Protein AF-A0A087D261-F1 (afdb_monomer_lite)

Organism: Bifidobacterium ruminantium (NCBI:txid78346)

Secondary structure (DSSP, 8-state):
---------SS----TT-------SSS-HHHHHHHTTSHHHHHHHHHH-B-SSS-B--HHHHHT-------HHHHHHHHHHHHHHHHHHHHHHHHHHHHHHHHHHHHHHHHHHHTTTTHHHHHHHHHHS-----

Sequence (134 aa):
MSSIWLGNIRNVYLNSFCFGYRQDGSFDPLYLAYVLRSQPVRKQIELLAQGISRFNISKNKVMDVEVPEPSLTEQRRIGAFFDRLDSLITLHQRKYCGVASWMLGVALVRLGSESDGAFGEAERVLQHGIGFRG

pLDDT: mean 84.35, std 16.68, range [36.47, 98.25]

Structure (mmCIF, N/CA/C/O backbone):
data_AF-A0A087D261-F1
#
_entry.id   AF-A0A087D261-F1
#
loop_
_atom_site.group_PDB
_atom_site.id
_atom_site.type_symbol
_atom_site.label_atom_id
_atom_site.label_alt_id
_atom_site.label_comp_id
_atom_site.label_asym_id
_atom_site.label_entity_id
_atom_site.label_seq_id
_atom_site.pdbx_PDB_ins_code
_atom_site.Cartn_x
_atom_site.Cartn_y
_atom_site.Cartn_z
_atom_site.occupancy
_atom_site.B_iso_or_equiv
_atom_site.auth_seq_id
_atom_site.auth_comp_id
_atom_site.auth_asym_id
_atom_site.auth_atom_id
_atom_site.pdbx_PDB_model_num
ATOM 1 N N . MET A 1 1 ? 6.920 -3.199 4.099 1.00 68.50 1 MET A N 1
ATOM 2 C CA . MET A 1 1 ? 6.038 -3.476 2.939 1.00 68.50 1 MET A CA 1
ATOM 3 C C . MET A 1 1 ? 4.791 -4.207 3.420 1.00 68.50 1 MET A C 1
ATOM 5 O O . MET A 1 1 ? 4.917 -5.000 4.338 1.00 68.50 1 MET A O 1
ATOM 9 N N . SER A 1 2 ? 3.611 -3.922 2.860 1.00 84.62 2 SER A N 1
ATOM 10 C CA . SER A 1 2 ? 2.398 -4.739 3.052 1.00 84.62 2 SER A CA 1
ATOM 11 C C . SER A 1 2 ? 2.247 -5.693 1.867 1.00 84.62 2 SER A C 1
ATOM 13 O O . SER A 1 2 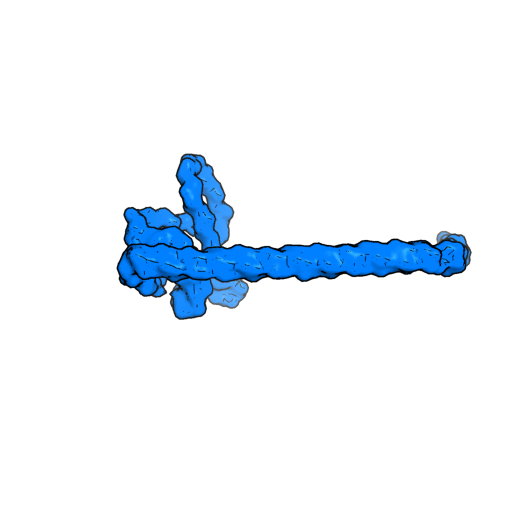? 2.782 -5.420 0.787 1.00 84.62 2 SER A O 1
ATOM 15 N N . SER A 1 3 ? 1.538 -6.800 2.051 1.00 89.06 3 SER A N 1
ATOM 16 C CA . SER A 1 3 ? 1.163 -7.743 0.996 1.00 89.06 3 SER A CA 1
ATOM 17 C C . SER A 1 3 ? -0.287 -8.167 1.188 1.00 89.06 3 SER A C 1
ATOM 19 O O . SER A 1 3 ? -0.836 -8.069 2.285 1.00 89.06 3 SER A O 1
ATOM 21 N N . ILE A 1 4 ? -0.909 -8.593 0.095 1.00 91.75 4 ILE A N 1
ATOM 22 C CA . ILE A 1 4 ? -2.286 -9.066 0.077 1.00 91.75 4 ILE A CA 1
ATOM 23 C C . ILE A 1 4 ? -2.300 -10.557 -0.235 1.00 91.75 4 ILE A C 1
ATOM 25 O O . ILE A 1 4 ? -1.588 -11.024 -1.121 1.00 91.75 4 ILE A O 1
ATOM 29 N N . TRP A 1 5 ? -3.125 -11.294 0.498 1.00 90.31 5 TRP A N 1
ATOM 30 C CA . TRP A 1 5 ? -3.370 -12.706 0.268 1.00 90.31 5 TRP A CA 1
ATOM 31 C C . TRP A 1 5 ? -4.877 -12.937 0.176 1.00 90.31 5 TRP A C 1
ATOM 33 O O . TRP A 1 5 ? -5.591 -12.779 1.163 1.00 90.31 5 TRP A O 1
ATOM 43 N N . LEU A 1 6 ? -5.356 -13.289 -1.019 1.00 89.06 6 LEU A N 1
ATOM 44 C CA . LEU A 1 6 ? -6.782 -13.511 -1.295 1.00 89.06 6 LEU A CA 1
ATOM 45 C C . LEU A 1 6 ? -7.231 -14.962 -1.047 1.00 89.06 6 LEU A C 1
ATOM 47 O O . LEU A 1 6 ? -8.423 -15.255 -1.072 1.00 89.06 6 LEU A O 1
ATOM 51 N N . GLY A 1 7 ? -6.292 -15.885 -0.825 1.00 86.81 7 GLY A N 1
ATOM 52 C CA . GLY A 1 7 ? -6.603 -17.296 -0.609 1.00 86.81 7 GLY A CA 1
ATOM 53 C C . GLY A 1 7 ? -7.146 -17.580 0.794 1.00 86.81 7 GLY A C 1
ATOM 54 O O . GLY A 1 7 ? -6.751 -16.948 1.773 1.00 86.81 7 GLY A O 1
ATOM 55 N N . ASN A 1 8 ? -7.991 -18.604 0.921 1.00 84.88 8 ASN A N 1
ATOM 56 C CA . ASN A 1 8 ? -8.470 -19.090 2.215 1.00 84.88 8 ASN A CA 1
ATOM 57 C C . ASN A 1 8 ? -7.870 -20.469 2.513 1.00 84.88 8 ASN A C 1
ATOM 59 O O . ASN A 1 8 ? -8.413 -21.492 2.107 1.00 84.88 8 ASN A O 1
ATOM 63 N N . ILE A 1 9 ? -6.728 -20.490 3.203 1.00 86.88 9 ILE A N 1
ATOM 64 C CA . ILE A 1 9 ? -6.055 -21.723 3.627 1.00 86.88 9 ILE A CA 1
ATOM 65 C C . ILE A 1 9 ? -6.099 -21.794 5.155 1.00 86.88 9 ILE A C 1
ATOM 67 O O . ILE A 1 9 ? -5.951 -20.782 5.843 1.00 86.88 9 ILE A O 1
ATOM 71 N N . ARG A 1 10 ? -6.327 -22.993 5.696 1.00 82.12 10 ARG A N 1
ATOM 72 C CA . ARG A 1 10 ? -6.234 -23.252 7.140 1.00 82.12 10 ARG A CA 1
ATOM 73 C C . ARG A 1 10 ? -4.758 -23.355 7.543 1.00 82.12 10 ARG A C 1
ATOM 75 O O . ARG A 1 10 ? -3.963 -23.891 6.784 1.00 82.12 10 ARG A O 1
ATOM 82 N N . ASN A 1 11 ? -4.399 -22.882 8.737 1.00 84.69 11 ASN A N 1
ATOM 83 C CA . ASN A 1 11 ? -3.029 -22.931 9.276 1.00 84.69 11 ASN A CA 1
ATOM 84 C C . ASN A 1 11 ? -1.971 -22.197 8.424 1.00 84.69 11 ASN A C 1
ATOM 86 O O . ASN A 1 11 ? -0.913 -22.743 8.122 1.00 84.69 11 ASN A O 1
ATOM 90 N N . VAL A 1 12 ? -2.237 -20.939 8.052 1.00 87.88 12 VAL A N 1
ATOM 91 C CA . VAL A 1 12 ? -1.231 -20.085 7.394 1.00 87.88 12 VAL A CA 1
ATOM 92 C C . VAL A 1 12 ? -0.089 -19.786 8.366 1.00 87.88 12 VAL A C 1
ATOM 94 O O . VAL A 1 12 ? -0.303 -19.187 9.420 1.00 87.88 12 VAL A O 1
ATOM 97 N N . TYR A 1 13 ? 1.127 -20.173 7.986 1.00 89.62 13 TYR A N 1
ATOM 98 C CA . TYR A 1 13 ? 2.344 -19.804 8.699 1.00 89.62 13 TYR A CA 1
ATOM 99 C C . TYR A 1 13 ? 2.825 -18.421 8.250 1.00 89.62 13 TYR A C 1
ATOM 101 O O . TYR A 1 13 ? 2.974 -18.158 7.056 1.00 89.62 13 TYR A O 1
ATOM 109 N N . LEU A 1 14 ? 3.105 -17.550 9.217 1.00 89.00 14 LEU A N 1
ATOM 110 C CA . LEU A 1 14 ? 3.798 -16.283 9.013 1.00 89.00 14 LEU A CA 1
ATOM 111 C C . LEU A 1 14 ? 5.067 -16.300 9.862 1.00 89.00 14 LEU A C 1
ATOM 113 O O . LEU A 1 14 ? 5.056 -16.796 10.989 1.00 89.00 14 LEU A O 1
ATOM 117 N N . ASN A 1 15 ? 6.161 -15.766 9.318 1.00 90.38 15 ASN A N 1
ATOM 118 C CA . ASN A 1 15 ? 7.397 -15.630 10.083 1.00 90.38 15 ASN A CA 1
ATOM 119 C C . ASN A 1 15 ? 7.216 -14.657 11.267 1.00 90.38 15 ASN A C 1
ATOM 121 O O . ASN A 1 15 ? 6.256 -13.889 11.320 1.00 90.38 15 ASN A O 1
ATOM 125 N N . SER A 1 16 ? 8.171 -14.652 12.198 1.00 85.44 16 SER A N 1
ATOM 126 C CA . SER A 1 16 ? 8.124 -13.828 13.416 1.00 85.44 16 SER A CA 1
ATOM 127 C C . SER A 1 16 ? 8.115 -12.312 13.176 1.00 85.44 16 SER A C 1
ATOM 129 O O . SER A 1 16 ? 7.773 -11.559 14.085 1.00 85.44 16 SER A O 1
ATOM 131 N N . PHE A 1 17 ? 8.467 -11.855 11.972 1.00 86.75 17 PHE A N 1
ATOM 132 C CA . PHE A 1 17 ? 8.481 -10.441 11.584 1.00 86.75 17 PHE A CA 1
ATOM 133 C C . PHE A 1 17 ? 7.196 -10.004 10.871 1.00 86.75 17 PHE A C 1
ATOM 135 O O . PHE A 1 17 ? 7.064 -8.840 10.498 1.00 86.75 17 PHE A O 1
ATOM 142 N N . CYS A 1 18 ? 6.257 -10.926 10.662 1.00 89.38 18 CYS A N 1
ATOM 143 C CA . CYS A 1 18 ? 5.008 -10.682 9.963 1.00 89.38 18 CYS A CA 1
ATOM 144 C C . CYS A 1 18 ? 3.825 -11.010 10.869 1.00 89.38 18 CYS A C 1
ATOM 146 O O . CYS A 1 18 ? 3.819 -11.984 11.619 1.00 89.38 18 CYS A O 1
ATOM 148 N N . PHE A 1 19 ? 2.765 -10.228 10.739 1.00 89.31 19 PHE A N 1
ATOM 149 C CA . PHE A 1 19 ? 1.459 -10.584 11.268 1.00 89.31 19 PHE A CA 1
ATOM 150 C C . PHE A 1 19 ? 0.411 -10.372 10.181 1.00 89.31 19 PHE A C 1
ATOM 152 O O . PHE A 1 19 ? 0.557 -9.518 9.308 1.00 89.31 19 PHE A O 1
ATOM 159 N N . GLY A 1 20 ? -0.628 -11.199 10.221 1.00 90.56 20 GLY A N 1
ATOM 160 C CA . GLY A 1 20 ? -1.764 -11.096 9.320 1.00 90.56 20 GLY A CA 1
ATOM 161 C C . GLY A 1 20 ? -2.856 -10.246 9.948 1.00 90.56 20 GLY A C 1
ATOM 162 O O . GLY A 1 20 ? -3.144 -10.389 11.136 1.00 90.56 20 GLY A O 1
ATOM 163 N N . TYR A 1 21 ? -3.478 -9.404 9.132 1.00 89.62 21 TYR A N 1
ATOM 164 C CA . TYR A 1 21 ? -4.729 -8.734 9.453 1.00 89.62 21 TYR A CA 1
ATOM 165 C C . TYR A 1 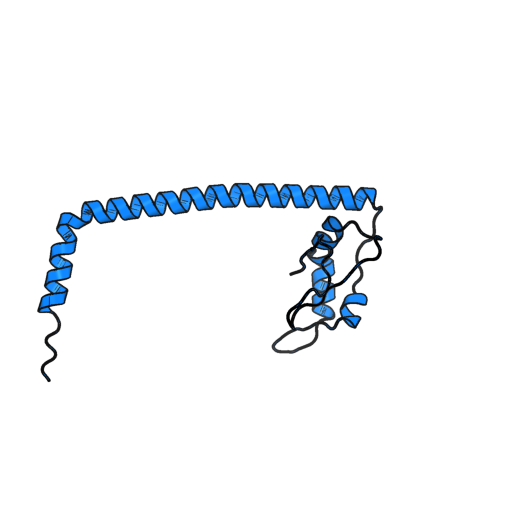21 ? -5.807 -9.266 8.510 1.00 89.62 21 TYR A C 1
ATOM 167 O O . TYR A 1 21 ? -5.616 -9.293 7.293 1.00 89.62 21 TYR A O 1
ATOM 175 N N . ARG A 1 22 ? -6.917 -9.741 9.077 1.00 89.88 22 ARG A N 1
ATOM 176 C CA . ARG A 1 22 ? -8.089 -10.180 8.320 1.00 89.88 22 ARG A CA 1
ATOM 177 C C . ARG A 1 22 ? -9.179 -9.142 8.539 1.00 89.88 22 ARG A C 1
ATOM 179 O O . ARG A 1 22 ? -9.688 -9.032 9.647 1.00 89.88 22 ARG A O 1
ATOM 186 N N . GLN A 1 23 ? -9.487 -8.393 7.489 1.00 88.94 23 GLN A N 1
ATOM 187 C CA . GLN A 1 23 ? -10.558 -7.406 7.520 1.00 88.94 23 GLN A CA 1
ATOM 188 C C . GLN A 1 23 ? -11.947 -8.064 7.511 1.00 88.94 23 GLN A C 1
ATOM 190 O O . GLN A 1 23 ? -12.101 -9.214 7.091 1.00 88.94 23 GLN A O 1
ATOM 195 N N . ASP A 1 24 ? -12.946 -7.308 7.946 1.00 90.75 24 ASP A N 1
ATOM 196 C CA . ASP A 1 24 ? -14.365 -7.678 8.001 1.00 90.75 24 ASP A CA 1
ATOM 197 C C . ASP A 1 24 ? -15.128 -7.424 6.686 1.00 90.75 24 ASP A C 1
ATOM 199 O O . ASP A 1 24 ? -16.283 -7.823 6.561 1.00 90.75 24 ASP A O 1
ATOM 203 N N . GLY A 1 25 ? -14.475 -6.815 5.692 1.00 90.75 25 GLY A N 1
ATOM 204 C CA . GLY A 1 25 ? -15.064 -6.474 4.394 1.00 90.75 25 GLY A CA 1
ATOM 205 C C . GLY A 1 25 ? -15.417 -4.994 4.231 1.00 90.75 25 GLY A C 1
ATOM 206 O O . GLY A 1 25 ? -15.935 -4.624 3.177 1.00 90.75 25 GLY A O 1
ATOM 207 N N . SER A 1 26 ? -15.107 -4.156 5.226 1.00 92.94 26 SER A N 1
ATOM 208 C CA . SER A 1 26 ? -15.177 -2.686 5.142 1.00 92.94 26 SER A CA 1
ATOM 209 C C . SER A 1 26 ? -14.327 -2.097 4.011 1.00 92.94 26 SER A C 1
ATOM 211 O O . SER A 1 26 ? -14.695 -1.077 3.426 1.00 92.94 26 SER A O 1
ATOM 213 N N . PHE A 1 27 ? -13.231 -2.766 3.636 1.00 95.62 27 PHE A N 1
ATOM 214 C CA . PHE A 1 27 ? -12.338 -2.307 2.583 1.00 95.62 27 PHE A CA 1
ATOM 215 C C . PHE A 1 27 ? -12.307 -3.223 1.356 1.00 95.62 27 PHE A C 1
ATOM 217 O O . PHE A 1 27 ? -12.336 -4.454 1.434 1.00 95.62 27 PHE A O 1
ATOM 224 N N . ASP A 1 28 ? -12.140 -2.623 0.179 1.00 96.06 28 ASP A N 1
ATOM 225 C CA . ASP A 1 28 ? -11.658 -3.365 -0.977 1.00 96.06 28 ASP A CA 1
ATOM 226 C C . ASP A 1 28 ? -10.207 -3.834 -0.715 1.00 96.06 28 ASP A C 1
ATOM 228 O O . ASP A 1 28 ? -9.356 -3.029 -0.317 1.00 96.06 28 ASP A O 1
ATOM 232 N N . PRO A 1 29 ? -9.882 -5.124 -0.926 1.00 94.81 29 PRO A N 1
ATOM 233 C CA . PRO A 1 29 ? -8.558 -5.647 -0.611 1.00 94.81 29 PRO A CA 1
ATOM 234 C C . PRO A 1 29 ? -7.410 -4.954 -1.369 1.00 94.81 29 PRO A C 1
ATOM 236 O O . PRO A 1 29 ? -6.355 -4.696 -0.781 1.00 94.81 29 PRO A O 1
ATOM 239 N N . LEU A 1 30 ? -7.592 -4.642 -2.660 1.00 95.12 30 LEU A N 1
ATOM 240 C CA . LEU A 1 30 ? -6.556 -3.981 -3.461 1.00 95.12 30 LEU A CA 1
ATOM 241 C C . LEU A 1 30 ? -6.358 -2.546 -2.984 1.00 95.12 30 LEU A C 1
ATOM 243 O O . LEU A 1 30 ? -5.221 -2.125 -2.763 1.00 95.12 30 LEU A O 1
ATOM 247 N N . TYR A 1 31 ? -7.455 -1.826 -2.751 1.00 96.62 31 TYR A N 1
ATOM 248 C CA . TYR A 1 31 ? -7.410 -0.487 -2.172 1.00 96.62 31 TYR A CA 1
ATOM 249 C C . TYR A 1 31 ? -6.634 -0.459 -0.852 1.00 96.62 31 TYR A C 1
ATOM 251 O O . TYR A 1 31 ? -5.669 0.298 -0.729 1.00 96.62 31 TYR A O 1
ATOM 259 N N . LEU A 1 32 ? -6.985 -1.329 0.100 1.00 95.38 32 LEU A N 1
ATOM 260 C CA . LEU A 1 32 ? -6.315 -1.394 1.399 1.00 95.38 32 LEU A CA 1
ATOM 261 C C . LEU A 1 32 ? -4.817 -1.686 1.242 1.00 95.38 32 LEU A C 1
ATOM 263 O O . LEU A 1 32 ? -3.981 -1.062 1.900 1.00 95.38 32 LEU A O 1
ATOM 267 N N . ALA A 1 33 ? -4.453 -2.588 0.326 1.00 94.69 33 ALA A N 1
ATOM 268 C CA . ALA A 1 33 ? -3.057 -2.887 0.039 1.00 94.69 33 ALA A CA 1
ATOM 269 C C . ALA A 1 33 ? -2.290 -1.640 -0.438 1.00 94.69 33 ALA A C 1
ATOM 271 O O . ALA A 1 33 ? -1.159 -1.423 0.005 1.00 94.69 33 ALA A O 1
ATOM 272 N N . TYR A 1 34 ? -2.881 -0.814 -1.305 1.00 95.94 34 TYR A N 1
ATOM 273 C CA . TYR A 1 34 ? -2.276 0.436 -1.776 1.00 95.94 34 TYR A CA 1
ATOM 274 C C . TYR A 1 34 ? -2.232 1.520 -0.698 1.00 95.94 34 TYR A C 1
ATOM 276 O O . TYR A 1 34 ? -1.180 2.127 -0.489 1.00 95.94 34 TYR A O 1
ATOM 284 N N . VAL A 1 35 ? -3.317 1.714 0.051 1.00 95.81 35 VAL A N 1
ATOM 285 C CA . VAL A 1 35 ? -3.390 2.704 1.135 1.00 95.81 35 VAL A CA 1
ATOM 286 C C . VAL A 1 35 ? -2.352 2.434 2.218 1.00 95.81 35 VAL A C 1
ATOM 288 O O . VAL A 1 35 ? -1.636 3.353 2.609 1.00 95.81 35 VAL A O 1
ATOM 291 N N . LEU A 1 36 ? -2.158 1.176 2.623 1.00 94.56 36 LEU A N 1
ATOM 292 C CA . LEU A 1 36 ? -1.122 0.786 3.592 1.00 94.56 36 LEU A CA 1
ATOM 293 C C . LEU A 1 36 ? 0.317 1.026 3.093 1.00 94.56 36 LEU A C 1
ATOM 295 O O . LEU A 1 36 ? 1.277 0.947 3.867 1.00 94.56 36 LEU A O 1
ATOM 299 N N . ARG A 1 37 ? 0.503 1.274 1.791 1.00 94.06 37 ARG A N 1
ATOM 300 C CA . ARG A 1 37 ? 1.795 1.660 1.200 1.00 94.06 37 ARG A CA 1
ATOM 301 C C . ARG A 1 37 ? 1.912 3.161 0.956 1.00 94.06 37 ARG A C 1
ATOM 303 O O . ARG A 1 37 ? 3.025 3.607 0.694 1.00 94.06 37 ARG A O 1
ATOM 310 N N . SER A 1 38 ? 0.819 3.912 1.061 1.00 95.12 38 SER A N 1
ATOM 311 C CA . SER A 1 38 ? 0.818 5.360 0.873 1.00 95.12 38 SER A CA 1
ATOM 312 C C . SER A 1 38 ? 1.687 6.060 1.919 1.00 95.12 38 SER A C 1
ATOM 314 O O . SER A 1 38 ? 1.819 5.600 3.055 1.00 95.12 38 SER A O 1
ATOM 316 N N . GLN A 1 39 ? 2.286 7.185 1.529 1.00 95.62 39 GLN A N 1
ATOM 317 C CA . GLN A 1 39 ? 3.195 7.936 2.394 1.00 95.62 39 GLN A CA 1
ATOM 318 C C . GLN A 1 39 ? 2.549 8.379 3.721 1.00 95.62 39 GLN A C 1
ATOM 320 O O . GLN A 1 39 ? 3.194 8.182 4.752 1.00 95.62 39 GLN A O 1
ATOM 325 N N . PRO A 1 40 ? 1.300 8.891 3.758 1.00 95.19 40 PRO A N 1
ATOM 326 C CA . PRO A 1 40 ? 0.701 9.341 5.014 1.00 95.19 40 PRO A CA 1
ATOM 327 C C . PRO A 1 40 ? 0.546 8.202 6.023 1.00 95.19 40 PRO A C 1
ATOM 329 O O . PRO A 1 40 ? 0.914 8.342 7.187 1.00 95.19 40 PRO A O 1
ATOM 332 N N . VAL A 1 41 ? 0.075 7.042 5.559 1.00 95.44 41 VAL A N 1
ATOM 333 C CA . VAL A 1 41 ? -0.116 5.854 6.401 1.00 95.44 41 VAL A CA 1
ATOM 334 C C . VAL A 1 41 ? 1.228 5.259 6.819 1.00 95.44 41 VAL A C 1
ATOM 336 O O . VAL A 1 41 ? 1.417 4.890 7.976 1.00 95.44 41 VAL A O 1
ATOM 339 N N . ARG A 1 42 ? 2.210 5.219 5.909 1.00 93.69 42 ARG A N 1
ATOM 340 C CA . ARG A 1 42 ? 3.586 4.802 6.226 1.00 93.69 42 ARG A CA 1
ATOM 341 C C . ARG A 1 42 ? 4.203 5.660 7.320 1.00 93.69 42 ARG A C 1
ATOM 343 O O . ARG A 1 42 ? 4.777 5.108 8.251 1.00 93.69 42 ARG A O 1
ATOM 350 N N . LYS A 1 43 ? 4.015 6.976 7.246 1.00 94.56 43 LYS A N 1
ATOM 351 C CA . LYS A 1 43 ? 4.509 7.914 8.251 1.00 94.56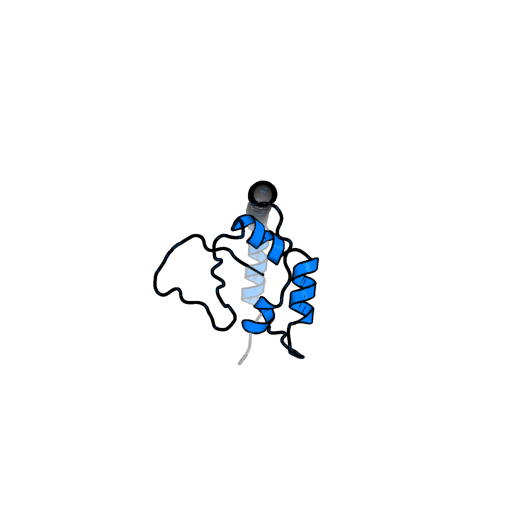 43 LYS A CA 1
ATOM 352 C C . LYS A 1 43 ? 3.870 7.672 9.620 1.00 94.56 43 LYS A C 1
ATOM 354 O O . LYS A 1 43 ? 4.573 7.705 10.622 1.00 94.56 43 LYS A O 1
ATOM 359 N N . GLN A 1 44 ? 2.568 7.379 9.678 1.00 95.00 44 GLN A N 1
ATOM 360 C CA . GLN A 1 44 ? 1.918 6.987 10.936 1.00 95.00 44 GLN A CA 1
ATOM 361 C C . GLN A 1 44 ? 2.528 5.701 11.511 1.00 95.00 44 GLN A C 1
ATOM 363 O O . GLN A 1 44 ? 2.877 5.655 12.688 1.00 95.00 44 GLN A O 1
ATOM 368 N N . ILE A 1 45 ? 2.719 4.674 10.675 1.00 93.06 45 ILE A N 1
ATOM 369 C CA . ILE A 1 45 ? 3.339 3.406 11.089 1.00 93.06 45 ILE A CA 1
ATOM 370 C C . ILE A 1 45 ? 4.762 3.637 11.613 1.00 93.06 45 ILE A C 1
ATOM 372 O O . ILE A 1 45 ? 5.138 3.050 12.623 1.00 93.06 45 ILE A O 1
ATOM 376 N N . GLU A 1 46 ? 5.546 4.488 10.952 1.00 92.19 46 GLU A N 1
ATOM 377 C CA . GLU A 1 46 ? 6.903 4.848 11.378 1.00 92.19 46 GLU A CA 1
ATOM 378 C C . GLU A 1 46 ? 6.913 5.551 12.741 1.00 92.19 46 GLU A C 1
ATOM 380 O O . GLU A 1 46 ? 7.755 5.229 13.575 1.00 92.19 46 GLU A O 1
ATOM 385 N N . LEU A 1 47 ? 5.958 6.451 12.999 1.00 92.00 47 LEU A N 1
ATOM 386 C CA . LEU A 1 47 ? 5.820 7.138 14.290 1.00 92.00 47 LEU A CA 1
ATOM 387 C C . LEU A 1 47 ? 5.389 6.200 15.425 1.00 92.00 47 LEU A C 1
ATOM 389 O O . LEU A 1 47 ? 5.770 6.404 16.576 1.00 92.00 47 LEU A O 1
ATOM 393 N N . LEU A 1 48 ? 4.584 5.184 15.111 1.00 91.81 48 LEU A N 1
ATOM 394 C CA . LEU A 1 48 ? 4.108 4.189 16.075 1.00 91.81 48 LEU A CA 1
ATOM 395 C C . LEU A 1 48 ? 5.113 3.051 16.302 1.00 91.81 48 LEU A C 1
ATOM 397 O O . LEU A 1 48 ? 4.996 2.311 17.285 1.00 91.81 48 LEU A O 1
ATOM 401 N N . ALA A 1 49 ? 6.083 2.887 15.402 1.00 91.56 49 ALA A N 1
ATOM 402 C CA . ALA A 1 49 ? 7.131 1.893 15.533 1.00 91.56 49 ALA A CA 1
ATOM 403 C C . ALA A 1 49 ? 8.116 2.271 16.651 1.00 91.56 49 ALA A C 1
ATOM 405 O O . ALA A 1 49 ? 8.470 3.428 16.856 1.00 91.56 49 ALA A O 1
ATOM 406 N N . GLN A 1 50 ? 8.582 1.263 17.379 1.00 86.69 50 GLN A N 1
ATOM 407 C CA . GLN A 1 50 ? 9.470 1.402 18.528 1.00 86.69 50 GLN A CA 1
ATOM 408 C C . GLN A 1 50 ? 10.818 0.733 18.248 1.00 86.69 50 GLN A C 1
ATOM 410 O O . GLN A 1 50 ? 10.880 -0.289 17.564 1.00 86.69 50 GLN A O 1
ATOM 415 N N . GLY A 1 51 ? 11.892 1.278 18.820 1.00 83.38 51 GLY A N 1
ATOM 416 C CA . GLY A 1 51 ? 13.246 0.723 18.738 1.00 83.38 51 GLY A CA 1
ATOM 417 C C . GLY A 1 51 ? 14.286 1.755 18.302 1.00 83.38 51 GLY A C 1
ATOM 418 O O . GLY A 1 51 ? 13.942 2.793 17.756 1.00 83.38 51 GLY A O 1
ATOM 419 N N . ILE A 1 52 ? 15.564 1.475 18.579 1.00 73.56 52 ILE A N 1
ATOM 420 C CA . ILE A 1 52 ? 16.684 2.391 18.279 1.00 73.56 52 ILE A CA 1
ATOM 421 C C . ILE A 1 52 ? 17.432 1.933 17.021 1.00 73.56 52 ILE A C 1
ATOM 423 O O . ILE A 1 52 ? 17.572 2.683 16.065 1.00 73.56 52 ILE A O 1
ATOM 427 N N . SER A 1 53 ? 17.894 0.677 17.003 1.00 82.38 53 SER A N 1
ATOM 428 C CA . SER A 1 53 ? 18.597 0.093 15.847 1.00 82.38 53 SER A CA 1
ATOM 429 C C . SER A 1 53 ? 17.658 -0.654 14.891 1.00 82.38 53 SER A C 1
ATOM 431 O O . SER A 1 53 ? 17.921 -0.730 13.693 1.00 82.38 53 SER A O 1
ATOM 433 N N . ARG A 1 54 ? 16.553 -1.208 15.408 1.00 78.31 54 ARG A N 1
ATOM 434 C CA . ARG A 1 54 ? 15.530 -1.911 14.627 1.00 78.31 54 ARG A CA 1
ATOM 435 C C . ARG A 1 54 ? 14.156 -1.436 15.063 1.00 78.31 54 ARG A C 1
ATOM 437 O O . ARG A 1 54 ? 13.759 -1.699 16.194 1.00 78.31 54 ARG A O 1
ATOM 444 N N . PHE A 1 55 ? 13.452 -0.764 14.164 1.00 84.44 55 PHE A N 1
ATOM 445 C CA . PHE A 1 55 ? 12.076 -0.348 14.390 1.00 84.44 55 PHE A CA 1
ATOM 446 C C . PHE A 1 55 ? 11.138 -1.545 14.224 1.00 84.44 55 PHE A C 1
ATOM 448 O O . PHE A 1 55 ? 11.199 -2.252 13.216 1.00 84.44 55 PHE A O 1
ATOM 455 N N . ASN A 1 56 ? 10.278 -1.778 15.210 1.00 87.94 56 ASN A N 1
ATOM 456 C CA . ASN A 1 56 ? 9.226 -2.784 15.158 1.00 87.94 56 ASN A CA 1
ATOM 457 C C . ASN A 1 56 ? 7.906 -2.186 15.653 1.00 87.94 56 ASN A C 1
ATOM 459 O O . ASN A 1 56 ? 7.900 -1.322 16.525 1.00 87.94 56 ASN A O 1
ATOM 463 N N . ILE A 1 57 ? 6.785 -2.652 15.114 1.00 90.50 57 ILE A N 1
ATOM 464 C CA . ILE A 1 57 ? 5.451 -2.199 15.510 1.00 90.50 57 ILE A CA 1
ATOM 465 C C . ILE A 1 57 ? 4.643 -3.393 16.019 1.00 90.50 57 ILE A C 1
ATOM 467 O O . ILE A 1 57 ? 4.640 -4.468 15.417 1.00 90.50 57 ILE A O 1
ATOM 471 N N . SER A 1 58 ? 3.982 -3.229 17.166 1.00 90.50 58 SER A N 1
ATOM 472 C CA . SER A 1 58 ? 3.146 -4.286 17.739 1.00 90.50 58 SER A CA 1
ATOM 473 C C . SER A 1 58 ? 1.794 -4.365 17.028 1.00 90.50 58 SER A C 1
ATOM 475 O O . SER A 1 58 ? 1.316 -3.381 16.466 1.00 90.50 58 SER A O 1
ATOM 477 N N . LYS A 1 59 ? 1.135 -5.529 17.102 1.00 89.44 59 LYS A N 1
ATOM 478 C CA . LYS A 1 59 ? -0.200 -5.732 16.510 1.00 89.44 59 LYS A CA 1
ATOM 479 C C . LYS A 1 59 ? -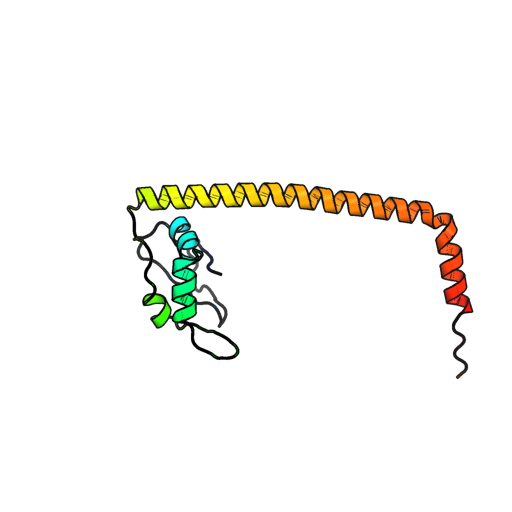1.208 -4.691 16.999 1.00 89.44 59 LYS A C 1
ATOM 481 O O . LYS A 1 59 ? -1.927 -4.126 16.191 1.00 89.44 59 LYS A O 1
ATOM 486 N N . ASN A 1 60 ? -1.210 -4.407 18.302 1.00 91.38 60 ASN A N 1
ATOM 487 C CA . ASN A 1 60 ? -2.129 -3.436 18.894 1.00 91.38 60 ASN A CA 1
ATOM 488 C C . ASN A 1 60 ? -1.868 -2.027 18.353 1.00 91.38 60 ASN A C 1
ATOM 490 O O . ASN A 1 60 ? -2.809 -1.338 17.997 1.00 91.38 60 ASN A O 1
ATOM 494 N N . LYS A 1 61 ? -0.596 -1.632 18.205 1.00 92.38 61 LYS A N 1
ATOM 495 C CA . LYS A 1 61 ? -0.241 -0.323 17.643 1.00 92.38 61 LYS A CA 1
ATOM 496 C C . LYS A 1 61 ? -0.579 -0.175 16.169 1.00 92.38 61 LYS A C 1
ATOM 498 O O . LYS A 1 61 ? -0.856 0.927 15.727 1.00 92.38 61 LYS A O 1
ATOM 503 N N . VAL A 1 62 ? -0.609 -1.265 15.413 1.00 91.69 62 VAL A N 1
ATOM 504 C CA . VAL A 1 62 ? -1.055 -1.224 14.013 1.00 91.69 62 VAL A CA 1
ATOM 505 C C . VAL A 1 62 ? -2.553 -0.943 13.916 1.00 91.69 62 VAL A C 1
ATOM 507 O O . VAL A 1 62 ? -2.975 -0.301 12.963 1.00 91.69 62 VAL A O 1
ATOM 510 N N . MET A 1 63 ? -3.343 -1.378 14.901 1.00 91.50 63 MET A N 1
ATOM 511 C CA . MET A 1 63 ? -4.778 -1.080 14.950 1.00 91.50 63 MET A CA 1
ATOM 512 C C . MET A 1 63 ? -5.073 0.394 15.270 1.00 91.50 63 MET A C 1
ATOM 514 O O . MET A 1 63 ? -6.178 0.845 14.997 1.00 91.50 63 MET A O 1
ATOM 518 N N . ASP A 1 64 ? -4.090 1.138 15.793 1.00 93.56 64 ASP A N 1
ATOM 519 C CA . ASP A 1 64 ? -4.187 2.585 16.040 1.00 93.56 64 ASP A CA 1
ATOM 520 C C . ASP A 1 64 ? -3.942 3.414 14.753 1.00 93.56 64 ASP A C 1
ATOM 522 O O . ASP A 1 64 ? -4.010 4.640 14.788 1.00 93.56 64 ASP A O 1
ATOM 526 N N . VAL A 1 65 ? -3.601 2.777 13.622 1.00 93.69 65 VAL A N 1
ATOM 527 C CA . VAL A 1 65 ? -3.317 3.466 12.351 1.00 93.69 65 VAL A CA 1
ATOM 528 C C . VAL A 1 65 ? -4.619 3.879 11.672 1.00 93.69 65 VAL A C 1
ATOM 530 O O . VAL A 1 65 ? -5.450 3.037 11.334 1.00 93.69 65 VAL A O 1
ATOM 533 N N . GLU A 1 66 ? -4.753 5.169 11.379 1.00 94.81 66 GLU A N 1
ATOM 534 C CA . GLU A 1 66 ? -5.913 5.711 10.681 1.00 94.81 66 GLU A CA 1
ATOM 535 C C . GLU A 1 66 ? -5.731 5.617 9.164 1.00 94.81 66 GLU A C 1
ATOM 537 O O . GLU A 1 66 ? -4.729 6.074 8.595 1.00 94.81 66 GLU A O 1
ATOM 542 N N . VAL A 1 67 ? -6.731 5.046 8.491 1.00 94.31 67 VAL A N 1
ATOM 543 C CA . VAL A 1 67 ? -6.768 4.893 7.034 1.00 94.31 67 VAL A CA 1
ATOM 544 C C . VAL A 1 67 ? -8.013 5.570 6.453 1.00 94.31 67 VAL A C 1
ATOM 546 O O . VAL A 1 67 ? -9.085 5.474 7.045 1.00 94.31 67 VAL A O 1
ATOM 549 N N . PRO A 1 68 ? -7.919 6.243 5.290 1.00 94.62 68 PRO A N 1
ATOM 550 C CA . PRO A 1 68 ? -9.094 6.815 4.643 1.00 94.62 68 PRO A CA 1
ATOM 551 C C . PRO A 1 68 ? -10.073 5.726 4.198 1.00 94.62 68 PRO A C 1
ATOM 553 O O . PRO A 1 68 ? -9.686 4.802 3.475 1.00 94.62 68 PRO A O 1
ATOM 556 N N . GLU A 1 69 ? -11.344 5.887 4.555 1.00 95.50 69 GLU A N 1
ATOM 557 C CA . GLU A 1 69 ? -12.434 4.962 4.230 1.00 95.50 69 GLU A CA 1
ATOM 558 C C . GLU A 1 69 ? -13.485 5.638 3.326 1.00 95.50 69 GLU A C 1
ATOM 560 O O . GLU A 1 69 ? -14.551 6.049 3.786 1.00 95.50 69 GLU A O 1
ATOM 565 N N . PRO A 1 70 ? -13.197 5.822 2.022 1.00 96.38 70 PRO A N 1
ATOM 566 C CA . PRO A 1 70 ? -14.195 6.284 1.065 1.00 96.38 70 PRO A CA 1
ATOM 567 C C . PRO A 1 70 ? -15.193 5.161 0.739 1.00 96.38 70 PRO A C 1
ATOM 569 O O . PRO A 1 70 ? -15.041 4.017 1.167 1.00 96.38 70 PRO A O 1
ATOM 572 N N . SER A 1 71 ? -16.206 5.457 -0.079 1.00 97.88 71 SER A N 1
ATOM 573 C CA . SER A 1 71 ? -17.199 4.451 -0.487 1.00 97.88 71 SER A CA 1
ATOM 574 C C . SER A 1 71 ? -16.554 3.222 -1.151 1.00 97.88 71 SER A C 1
ATOM 576 O O . SER A 1 71 ? -15.607 3.358 -1.926 1.00 97.88 71 SER A O 1
ATOM 578 N N . LEU A 1 72 ? -17.104 2.018 -0.940 1.00 97.50 72 LEU A N 1
ATOM 579 C CA . LEU A 1 72 ? -16.587 0.782 -1.560 1.00 97.50 72 LEU A CA 1
ATOM 580 C C . LEU A 1 72 ? -16.446 0.879 -3.089 1.00 97.50 72 LEU A C 1
ATOM 582 O O . LEU A 1 72 ? -15.516 0.323 -3.674 1.00 97.50 72 LEU A O 1
ATOM 586 N N . THR A 1 73 ? -17.355 1.597 -3.751 1.00 98.12 73 THR A N 1
ATOM 587 C CA . THR A 1 73 ? -17.283 1.850 -5.196 1.00 98.12 73 THR A CA 1
ATOM 588 C C . THR A 1 73 ? -16.031 2.643 -5.566 1.00 98.12 73 THR A C 1
ATOM 590 O O . THR A 1 73 ? -15.349 2.308 -6.534 1.00 98.12 73 THR A O 1
ATOM 593 N N . GLU A 1 74 ? -15.709 3.682 -4.801 1.00 98.06 74 GLU A N 1
ATOM 594 C CA . GLU A 1 74 ? -14.505 4.485 -5.000 1.00 98.06 74 GLU A CA 1
ATOM 595 C C . GLU A 1 74 ? -13.239 3.688 -4.682 1.00 98.06 74 GLU A C 1
ATOM 597 O O . GLU A 1 74 ? -12.312 3.678 -5.493 1.00 98.06 74 GLU A O 1
ATOM 602 N N . GLN A 1 75 ? -13.240 2.933 -3.582 1.00 98.25 75 GLN A N 1
ATOM 603 C CA . GLN A 1 75 ? -12.132 2.052 -3.218 1.00 98.25 75 GLN A CA 1
ATOM 604 C C . GLN A 1 75 ? -11.783 1.085 -4.358 1.00 98.25 75 GLN A C 1
ATOM 606 O O . GLN A 1 75 ? -10.634 1.034 -4.794 1.00 98.25 75 GLN A O 1
ATOM 611 N N . ARG A 1 76 ? -12.781 0.393 -4.926 1.00 98.12 76 ARG A N 1
ATOM 612 C CA . ARG A 1 76 ? -12.593 -0.513 -6.076 1.00 98.12 76 ARG A CA 1
ATOM 613 C C . ARG A 1 76 ? -11.992 0.192 -7.289 1.00 98.12 76 ARG A C 1
ATOM 615 O O . ARG A 1 76 ? -11.111 -0.360 -7.946 1.00 98.12 76 ARG A O 1
ATOM 622 N N . ARG A 1 77 ? -12.449 1.412 -7.596 1.00 98.25 77 ARG A N 1
ATOM 623 C CA . ARG A 1 77 ? -11.920 2.202 -8.721 1.00 98.25 77 ARG A CA 1
ATOM 624 C C . ARG A 1 77 ? -10.456 2.575 -8.503 1.00 98.25 77 ARG A C 1
ATOM 626 O O . ARG A 1 77 ? -9.660 2.430 -9.428 1.00 98.25 77 ARG A O 1
ATOM 633 N N . ILE A 1 78 ? -10.105 3.021 -7.298 1.00 97.88 78 ILE A N 1
ATOM 634 C CA . ILE A 1 78 ? -8.730 3.379 -6.930 1.00 97.88 78 ILE A CA 1
ATOM 635 C C . ILE A 1 78 ? -7.830 2.137 -6.963 1.00 97.88 78 ILE A C 1
ATOM 637 O O . ILE A 1 78 ? -6.769 2.168 -7.586 1.00 97.88 78 ILE A O 1
ATOM 641 N N . GLY A 1 79 ? -8.266 1.035 -6.348 1.00 96.69 79 GLY A N 1
ATOM 642 C CA . GLY A 1 79 ? -7.526 -0.228 -6.321 1.00 96.69 79 GLY A CA 1
ATOM 643 C C . GLY A 1 79 ? -7.231 -0.756 -7.725 1.00 96.69 79 GLY A C 1
ATOM 644 O O . GLY A 1 79 ? -6.077 -1.029 -8.047 1.00 96.69 79 GLY A O 1
ATOM 645 N N . ALA A 1 80 ? -8.244 -0.809 -8.595 1.00 97.56 80 ALA A N 1
ATOM 646 C CA . ALA A 1 80 ? -8.083 -1.251 -9.981 1.00 97.56 80 ALA A CA 1
ATOM 647 C C . ALA A 1 80 ? -7.180 -0.321 -10.811 1.00 97.56 80 ALA A C 1
ATOM 649 O O . ALA A 1 80 ? -6.453 -0.778 -11.694 1.00 97.56 80 ALA A O 1
ATOM 650 N N . PHE A 1 81 ? -7.216 0.988 -10.547 1.00 98.00 81 PHE A N 1
ATOM 651 C CA . PHE A 1 81 ? -6.357 1.949 -11.232 1.00 98.00 81 PHE A CA 1
ATOM 652 C C . PHE A 1 81 ? -4.873 1.700 -10.932 1.00 98.00 81 PHE A C 1
ATOM 654 O O . PHE A 1 81 ? -4.074 1.593 -11.865 1.00 98.00 81 PHE A O 1
ATOM 661 N N . PHE A 1 82 ? -4.509 1.563 -9.654 1.00 96.69 82 PHE A N 1
ATOM 662 C CA . PHE A 1 82 ? -3.120 1.308 -9.267 1.00 96.69 82 PHE A CA 1
ATOM 663 C C . PHE A 1 82 ? -2.644 -0.094 -9.659 1.00 96.69 82 PHE A C 1
ATOM 665 O O . PHE A 1 82 ? -1.519 -0.227 -10.132 1.00 96.69 82 PHE A O 1
ATOM 672 N N . ASP A 1 83 ? -3.510 -1.108 -9.582 1.00 96.12 83 ASP A N 1
ATOM 673 C CA . ASP A 1 83 ? -3.194 -2.464 -10.056 1.00 96.12 83 ASP A CA 1
ATOM 674 C C . ASP A 1 83 ? -2.856 -2.485 -11.556 1.00 96.12 83 ASP A C 1
ATOM 676 O O . ASP A 1 83 ? -1.865 -3.082 -11.997 1.00 96.12 83 ASP A O 1
ATOM 680 N N . ARG A 1 84 ? -3.619 -1.730 -12.355 1.00 97.62 84 ARG A N 1
ATOM 681 C CA . ARG A 1 84 ? -3.329 -1.552 -13.780 1.00 97.62 84 ARG A CA 1
ATOM 682 C C . ARG A 1 84 ? -2.006 -0.822 -14.009 1.00 97.62 84 ARG A C 1
ATOM 684 O O . ARG A 1 84 ? -1.263 -1.204 -14.914 1.00 97.62 84 ARG A O 1
ATOM 691 N N . LEU A 1 85 ? -1.711 0.220 -13.231 1.00 97.31 85 LEU A N 1
ATOM 692 C CA . LEU A 1 85 ? -0.437 0.938 -13.328 1.00 97.31 85 LEU A CA 1
ATOM 693 C C . LEU A 1 85 ? 0.750 0.029 -12.998 1.00 97.31 85 LEU A C 1
ATOM 695 O O . LEU A 1 85 ? 1.698 -0.021 -13.780 1.00 97.31 85 LEU A O 1
ATOM 699 N N . ASP A 1 86 ? 0.677 -0.739 -11.913 1.00 96.00 86 ASP A N 1
ATOM 700 C CA . ASP A 1 86 ? 1.730 -1.684 -11.527 1.00 96.00 86 ASP A CA 1
ATOM 701 C C . ASP A 1 86 ? 1.929 -2.770 -12.588 1.00 96.00 86 ASP A C 1
ATOM 703 O O . ASP A 1 86 ? 3.065 -3.109 -12.933 1.00 96.00 86 ASP A O 1
ATOM 707 N N . SER A 1 87 ? 0.837 -3.271 -13.170 1.00 96.38 87 SER A N 1
ATOM 708 C CA . SER A 1 87 ? 0.885 -4.226 -14.282 1.00 96.38 87 SER A CA 1
ATOM 709 C C . SER A 1 87 ? 1.589 -3.637 -15.508 1.00 96.38 87 SER A C 1
ATOM 711 O O . SER A 1 87 ? 2.429 -4.299 -16.126 1.00 96.38 87 SER A O 1
ATOM 713 N N . LEU A 1 88 ? 1.301 -2.375 -15.846 1.00 97.31 88 LEU A N 1
ATOM 714 C CA . LEU A 1 88 ? 1.965 -1.670 -16.943 1.00 97.31 88 LEU A CA 1
ATOM 715 C C . LEU A 1 88 ? 3.448 -1.438 -16.645 1.00 97.31 88 LEU A C 1
ATOM 717 O O . LEU A 1 88 ? 4.280 -1.716 -17.509 1.00 97.31 88 LEU A O 1
ATOM 721 N N . ILE A 1 89 ? 3.801 -0.977 -15.446 1.00 96.44 89 ILE A N 1
ATOM 722 C CA . ILE A 1 89 ? 5.198 -0.769 -15.037 1.00 96.44 89 ILE A CA 1
ATOM 723 C C . ILE A 1 89 ? 5.966 -2.091 -15.101 1.00 96.44 89 ILE A C 1
ATOM 725 O O . ILE A 1 89 ? 7.019 -2.160 -15.735 1.00 96.44 89 ILE A O 1
ATOM 729 N N . THR A 1 90 ? 5.401 -3.159 -14.535 1.00 96.00 90 THR A N 1
ATOM 730 C CA . THR A 1 90 ? 5.987 -4.507 -14.549 1.00 96.00 90 THR A CA 1
ATOM 731 C C . THR A 1 90 ? 6.216 -4.998 -15.977 1.00 96.00 90 THR A C 1
ATOM 733 O O . THR A 1 90 ? 7.276 -5.542 -16.291 1.00 96.00 90 THR A O 1
ATOM 736 N N . LEU A 1 91 ? 5.249 -4.781 -16.875 1.00 96.00 9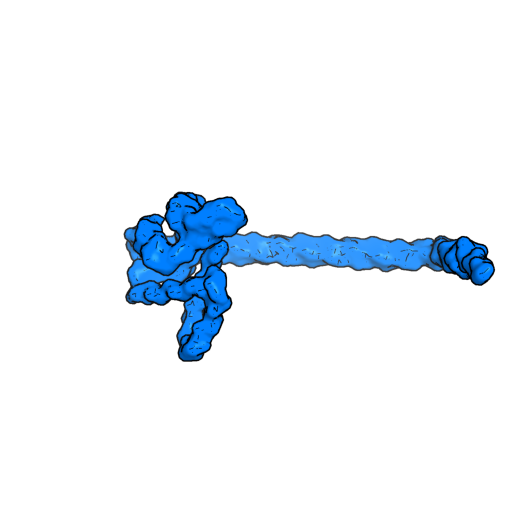1 LEU A N 1
ATOM 737 C CA . LEU A 1 91 ? 5.383 -5.139 -18.285 1.00 96.00 91 LEU A CA 1
ATOM 738 C C . LEU A 1 91 ? 6.542 -4.390 -18.956 1.00 96.00 91 LEU A C 1
ATOM 740 O O . LEU A 1 91 ? 7.333 -5.007 -19.670 1.00 96.00 91 LEU A O 1
ATOM 744 N N . HIS A 1 92 ? 6.661 -3.081 -18.730 1.00 94.94 92 HIS A N 1
ATOM 745 C CA . HIS A 1 92 ? 7.747 -2.286 -19.306 1.00 94.94 92 HIS A CA 1
ATOM 746 C C . HIS A 1 92 ? 9.106 -2.701 -18.735 1.00 94.94 92 HIS A C 1
ATOM 748 O O . HIS A 1 92 ? 10.041 -2.916 -19.502 1.00 94.94 92 HIS A O 1
ATOM 754 N N . GLN A 1 93 ? 9.210 -2.911 -17.421 1.00 93.38 93 GLN A N 1
ATOM 755 C CA . GLN A 1 93 ? 10.441 -3.377 -16.775 1.00 93.38 93 GLN A CA 1
ATOM 756 C C . GLN A 1 93 ? 10.910 -4.724 -17.333 1.00 93.38 93 GLN A C 1
ATOM 758 O O . GLN A 1 93 ? 12.085 -4.871 -17.656 1.00 93.38 93 GLN A O 1
ATOM 763 N N . ARG A 1 94 ? 9.998 -5.683 -17.548 1.00 92.31 94 ARG A N 1
ATOM 764 C CA . ARG A 1 94 ? 10.338 -6.971 -18.179 1.00 92.31 94 ARG A CA 1
ATOM 765 C C . ARG A 1 94 ? 10.902 -6.799 -19.587 1.00 92.31 94 ARG A C 1
ATOM 767 O O . ARG A 1 94 ? 11.869 -7.473 -19.931 1.00 92.31 94 ARG A O 1
ATOM 774 N N . LYS A 1 95 ? 10.334 -5.887 -20.385 1.00 91.31 95 LYS A N 1
ATOM 775 C CA . LYS A 1 95 ? 10.859 -5.571 -21.723 1.00 91.31 95 LYS A CA 1
ATOM 776 C C . LYS A 1 95 ? 12.279 -5.004 -21.642 1.00 91.31 95 LYS A C 1
ATOM 778 O O . LYS A 1 95 ? 13.154 -5.500 -22.343 1.00 91.31 95 LYS A O 1
ATOM 783 N N . TYR A 1 96 ? 12.526 -4.034 -20.757 1.00 88.56 96 TYR A N 1
ATOM 784 C CA . TYR A 1 96 ? 13.867 -3.469 -20.553 1.00 88.56 96 TYR A CA 1
ATOM 785 C C . TYR A 1 96 ? 14.883 -4.519 -20.080 1.00 88.56 96 TYR A C 1
ATOM 787 O O . TYR A 1 96 ? 15.966 -4.616 -20.654 1.00 88.56 96 TYR A O 1
ATOM 795 N N . CYS A 1 97 ? 14.532 -5.345 -19.088 1.00 89.94 97 CYS A N 1
ATOM 796 C CA . CYS A 1 97 ? 15.401 -6.421 -18.602 1.00 89.94 97 CYS A CA 1
ATOM 797 C C . CYS A 1 97 ? 15.724 -7.444 -19.698 1.00 89.94 97 CYS A C 1
ATOM 799 O O . CYS A 1 97 ? 16.870 -7.875 -19.807 1.00 89.94 97 CYS A O 1
ATOM 801 N N . GLY A 1 98 ? 14.741 -7.805 -20.530 1.00 89.94 98 GLY A N 1
ATOM 802 C CA . GLY A 1 98 ? 14.948 -8.717 -21.655 1.00 89.94 98 GLY A CA 1
ATOM 803 C C . GLY A 1 98 ? 15.945 -8.167 -22.676 1.00 89.94 98 GLY A C 1
ATOM 804 O O . GLY A 1 98 ? 16.866 -8.877 -23.075 1.00 89.94 98 GLY A O 1
ATOM 805 N N . VAL A 1 99 ? 15.817 -6.888 -23.041 1.00 88.81 99 VAL A N 1
ATOM 806 C CA . VAL A 1 99 ? 16.752 -6.226 -23.965 1.00 88.81 99 VAL A CA 1
ATOM 807 C C . VAL A 1 99 ? 18.158 -6.153 -23.368 1.00 88.81 99 VAL A C 1
ATOM 809 O O . VAL A 1 99 ? 19.118 -6.524 -24.039 1.00 88.81 99 VAL A O 1
ATOM 812 N N . ALA A 1 100 ? 18.291 -5.749 -22.102 1.00 89.44 100 ALA A N 1
ATOM 813 C CA . ALA A 1 100 ? 19.589 -5.680 -21.431 1.00 89.44 100 ALA A CA 1
ATOM 814 C C . ALA A 1 100 ? 20.273 -7.057 -21.353 1.00 89.44 100 ALA A C 1
ATOM 816 O O . ALA A 1 100 ? 21.457 -7.181 -21.664 1.00 89.44 100 ALA A O 1
ATOM 817 N N . SER A 1 101 ? 19.517 -8.104 -21.004 1.00 90.69 101 SER A N 1
ATOM 818 C CA . SER A 1 101 ? 20.027 -9.479 -20.977 1.00 90.69 101 SER A CA 1
ATOM 819 C C . SER A 1 101 ? 20.466 -9.955 -22.361 1.00 90.69 101 SER A C 1
ATOM 821 O O . SER A 1 101 ? 21.487 -10.631 -22.475 1.00 90.69 101 SER A O 1
ATOM 823 N N . TRP A 1 102 ? 19.719 -9.608 -23.412 1.00 91.00 102 TRP A N 1
ATOM 824 C CA . TRP A 1 102 ? 20.080 -9.959 -24.783 1.00 91.00 102 TRP A CA 1
ATOM 825 C C . TRP A 1 102 ? 21.361 -9.245 -25.232 1.00 91.00 102 TRP A C 1
ATOM 827 O O . TRP A 1 102 ? 22.263 -9.889 -25.763 1.00 91.00 102 TRP A O 1
ATOM 837 N N . MET A 1 103 ? 21.488 -7.945 -24.950 1.00 92.06 103 MET A N 1
ATOM 838 C CA . MET A 1 103 ? 22.690 -7.168 -25.275 1.00 92.06 103 MET A CA 1
ATOM 839 C C . MET A 1 103 ? 23.939 -7.709 -24.568 1.00 92.06 103 MET A C 1
ATOM 841 O O . MET A 1 103 ? 24.988 -7.822 -25.201 1.00 92.06 103 MET A O 1
ATOM 845 N N . LEU A 1 104 ? 23.827 -8.096 -23.291 1.00 88.06 104 LEU A N 1
ATOM 846 C CA . LEU A 1 104 ? 24.918 -8.752 -22.559 1.00 88.06 104 LEU A CA 1
ATOM 847 C C . LEU A 1 104 ? 25.318 -10.083 -23.209 1.00 88.06 104 LEU A C 1
ATOM 849 O O . LEU A 1 104 ? 26.507 -10.349 -23.365 1.00 88.06 104 LEU A O 1
ATOM 853 N N . GLY A 1 105 ? 24.344 -10.890 -23.639 1.00 90.38 105 GLY A N 1
ATOM 854 C CA . GLY A 1 105 ? 24.609 -12.135 -24.363 1.00 90.38 105 GLY A CA 1
ATOM 855 C C . GLY A 1 105 ? 25.356 -11.906 -25.680 1.00 90.38 105 GLY A C 1
ATOM 856 O O . GLY A 1 105 ? 26.357 -12.569 -25.941 1.00 90.38 105 GLY A O 1
ATOM 857 N N . VAL A 1 106 ? 24.926 -10.925 -26.481 1.00 91.19 106 VAL A N 1
ATOM 858 C CA . VAL A 1 106 ? 25.600 -10.558 -27.740 1.00 91.19 106 VAL A CA 1
ATOM 859 C C . VAL A 1 106 ? 27.028 -10.069 -27.485 1.00 91.19 106 VAL A C 1
ATOM 861 O O . VAL A 1 106 ? 27.947 -10.493 -28.184 1.00 91.19 106 VAL A O 1
ATOM 864 N N . ALA A 1 107 ? 27.236 -9.221 -26.473 1.00 89.94 107 ALA A N 1
ATOM 865 C CA . ALA A 1 107 ? 28.564 -8.731 -26.108 1.00 89.94 107 ALA A CA 1
ATOM 866 C C . ALA A 1 107 ? 29.502 -9.868 -25.666 1.00 89.94 107 ALA A C 1
ATOM 868 O O . ALA A 1 107 ? 30.648 -9.913 -26.106 1.00 89.94 107 ALA A O 1
ATOM 869 N N . LEU A 1 108 ? 29.014 -10.819 -24.862 1.00 87.50 108 LEU A N 1
ATOM 870 C CA . LEU A 1 108 ? 29.794 -11.985 -24.433 1.00 87.50 108 LEU A CA 1
ATOM 871 C C . LEU A 1 108 ? 30.179 -12.894 -25.609 1.00 87.50 108 LEU A C 1
ATOM 873 O O . LEU A 1 108 ? 31.325 -13.329 -25.680 1.00 87.50 108 LEU A O 1
ATOM 877 N N . VAL A 1 109 ? 29.267 -13.137 -26.557 1.00 88.12 109 VAL A N 1
ATOM 878 C CA . VAL A 1 109 ? 29.579 -13.903 -27.780 1.00 88.12 109 VAL A CA 1
ATOM 879 C C . VAL A 1 109 ? 30.622 -13.176 -28.631 1.00 88.12 109 VAL A C 1
ATOM 881 O O . VAL A 1 109 ? 31.542 -13.811 -29.141 1.00 88.12 109 VAL A O 1
ATOM 884 N N . ARG A 1 110 ? 30.518 -11.846 -28.756 1.00 80.12 110 ARG A N 1
ATOM 885 C CA . ARG A 1 110 ? 31.472 -11.022 -29.512 1.00 80.12 110 ARG A CA 1
ATOM 886 C C . ARG A 1 110 ? 32.877 -11.089 -28.907 1.00 80.12 110 ARG A C 1
ATOM 888 O O . ARG A 1 110 ? 33.823 -11.394 -29.626 1.00 80.12 110 ARG A O 1
ATOM 895 N N . LEU A 1 111 ? 32.982 -10.897 -27.592 1.00 78.81 111 LEU A N 1
ATOM 896 C CA . LEU A 1 111 ? 34.244 -10.992 -26.854 1.00 78.81 111 LEU A CA 1
ATOM 897 C C . LEU A 1 111 ? 34.832 -12.410 -26.904 1.00 78.81 111 LEU A C 1
ATOM 899 O O . LEU A 1 111 ? 36.041 -12.559 -27.041 1.00 78.81 111 LEU A O 1
ATOM 903 N N . GLY A 1 112 ? 33.989 -13.446 -26.866 1.00 68.50 112 GLY A N 1
ATOM 904 C CA . GLY A 1 112 ? 34.411 -14.833 -27.074 1.00 68.50 112 GLY A CA 1
ATOM 905 C C . GLY A 1 112 ? 34.968 -15.077 -28.482 1.00 68.50 112 GLY A C 1
ATOM 906 O O . GLY A 1 112 ? 36.026 -15.679 -28.618 1.00 68.50 112 GLY A O 1
ATOM 907 N N . SER A 1 113 ? 34.323 -14.536 -29.522 1.00 57.78 113 SER A N 1
ATOM 908 C CA . SER A 1 113 ? 34.774 -14.674 -30.920 1.00 57.78 113 SER A CA 1
ATOM 909 C C . SER A 1 113 ? 36.038 -13.875 -31.263 1.00 57.78 113 SER A C 1
ATOM 911 O O . SER A 1 113 ? 36.743 -14.213 -32.206 1.00 57.78 113 SER A O 1
ATOM 913 N N . GLU A 1 114 ? 36.342 -12.821 -30.503 1.00 55.59 114 GLU A N 1
ATOM 914 C CA . GLU A 1 114 ? 37.583 -12.042 -30.635 1.00 55.59 114 GLU A CA 1
ATOM 915 C C . GLU A 1 114 ? 38.734 -12.654 -29.810 1.00 55.59 114 GLU A C 1
ATOM 917 O O . GLU A 1 114 ? 39.903 -12.326 -30.021 1.00 55.59 114 GLU A O 1
ATOM 922 N N . SER A 1 115 ? 38.424 -13.580 -28.894 1.00 52.91 115 SER A N 1
ATOM 923 C CA . SER A 1 115 ? 39.396 -14.200 -27.987 1.00 52.91 115 SER A CA 1
ATOM 924 C C . SER A 1 115 ? 40.143 -15.413 -28.553 1.00 52.91 115 SER A C 1
ATOM 926 O O . SER A 1 115 ? 41.121 -15.832 -27.932 1.00 52.91 115 SER A O 1
ATOM 928 N N . ASP A 1 116 ? 39.808 -15.889 -29.760 1.00 51.44 116 ASP A N 1
ATOM 929 C CA . ASP A 1 116 ? 40.562 -16.957 -30.448 1.00 51.44 116 ASP A CA 1
ATOM 930 C C . ASP A 1 116 ? 42.033 -16.568 -30.733 1.00 51.44 116 ASP A C 1
ATOM 932 O O . ASP A 1 116 ? 42.867 -17.433 -30.994 1.00 51.44 116 ASP A O 1
ATOM 936 N N . GLY A 1 117 ? 42.386 -15.277 -30.632 1.00 51.62 117 GLY A N 1
ATOM 937 C CA . GLY A 1 117 ? 43.775 -14.800 -30.671 1.00 51.62 117 GLY A CA 1
ATOM 938 C C . GLY A 1 117 ? 44.365 -14.366 -29.322 1.00 51.62 117 GLY A C 1
ATOM 939 O O . GLY A 1 117 ? 45.574 -14.454 -29.136 1.00 51.62 117 GLY A O 1
ATOM 940 N N . ALA A 1 118 ? 43.542 -13.906 -28.373 1.00 50.88 118 ALA A N 1
ATOM 941 C CA . ALA A 1 118 ? 44.014 -13.243 -27.148 1.00 50.88 118 ALA A CA 1
ATOM 942 C C . ALA A 1 118 ? 44.011 -14.144 -25.897 1.00 50.88 118 ALA A C 1
ATOM 944 O O . ALA A 1 118 ? 44.755 -13.888 -24.949 1.00 50.88 118 ALA A O 1
ATOM 945 N N . PHE A 1 119 ? 43.217 -15.220 -25.875 1.00 48.50 119 PHE A N 1
ATOM 946 C CA . PHE A 1 119 ? 43.154 -16.119 -24.714 1.00 48.50 119 PHE A CA 1
ATOM 947 C C . PHE A 1 119 ? 44.361 -17.073 -24.633 1.00 48.50 119 PHE A C 1
ATOM 949 O O . PHE A 1 119 ? 44.775 -17.463 -23.542 1.00 48.50 119 PHE A O 1
ATOM 956 N N . GLY A 1 120 ? 44.995 -17.371 -25.775 1.00 48.94 120 GLY A N 1
ATOM 957 C CA . GLY A 1 120 ? 46.189 -18.221 -25.847 1.00 48.94 120 GLY A CA 1
ATOM 958 C C . GLY A 1 120 ? 47.453 -17.607 -25.227 1.00 48.94 120 GLY A C 1
ATOM 959 O O . GLY A 1 120 ? 48.365 -18.344 -24.846 1.00 48.94 120 GLY A O 1
ATOM 960 N N . GLU A 1 121 ? 47.523 -16.278 -25.083 1.00 46.44 121 GLU A N 1
ATOM 961 C CA . GLU A 1 121 ? 48.615 -15.609 -24.357 1.00 46.44 121 GLU A CA 1
ATOM 962 C C . GLU A 1 121 ? 48.349 -15.534 -22.849 1.00 46.44 121 GLU A C 1
ATOM 964 O O . GLU A 1 121 ? 49.271 -15.745 -22.059 1.00 46.44 121 GLU A O 1
ATOM 969 N N . ALA A 1 122 ? 47.095 -15.338 -22.426 1.00 48.00 122 ALA A N 1
ATOM 970 C CA . ALA A 1 122 ? 46.732 -15.321 -21.007 1.00 48.00 122 ALA A CA 1
ATOM 971 C C . ALA A 1 122 ? 46.944 -16.693 -20.330 1.00 48.00 122 ALA A C 1
ATOM 973 O O . ALA A 1 122 ? 47.410 -16.760 -19.191 1.00 48.00 122 ALA A O 1
ATOM 974 N N . GLU A 1 123 ? 46.687 -17.794 -21.043 1.00 46.28 123 GLU A N 1
ATOM 975 C CA . GLU A 1 123 ? 46.902 -19.152 -20.528 1.00 46.28 123 GLU A CA 1
ATOM 976 C C . GLU A 1 123 ? 48.402 -19.509 -20.411 1.00 46.28 123 GLU A C 1
ATOM 978 O O . GLU A 1 123 ? 48.817 -20.152 -19.442 1.00 46.28 123 GLU A O 1
ATOM 983 N N . ARG A 1 124 ? 49.260 -19.000 -21.314 1.00 45.16 124 ARG A N 1
ATOM 984 C CA . ARG A 1 124 ? 50.727 -19.163 -21.209 1.00 45.16 124 ARG A CA 1
ATOM 985 C C . ARG A 1 124 ? 51.324 -18.411 -20.025 1.00 45.16 124 ARG A C 1
ATOM 987 O O . ARG A 1 124 ? 52.224 -18.941 -19.371 1.00 45.16 124 ARG A O 1
ATOM 994 N N . VAL A 1 125 ? 50.826 -17.207 -19.740 1.00 54.19 125 VAL A N 1
ATOM 995 C CA . VAL A 1 125 ? 51.295 -16.387 -18.610 1.00 54.19 125 VAL A CA 1
ATOM 996 C C . VAL A 1 125 ? 50.916 -17.024 -17.269 1.00 54.19 125 VAL A C 1
ATOM 998 O O . VAL A 1 125 ? 51.709 -16.978 -16.330 1.00 54.19 125 VAL A O 1
ATOM 1001 N N . LEU A 1 126 ? 49.768 -17.705 -17.183 1.00 49.69 126 LEU A N 1
ATOM 1002 C CA . LEU A 1 126 ? 49.357 -18.417 -15.968 1.00 49.69 126 LEU A CA 1
ATOM 1003 C C . LEU A 1 126 ? 50.088 -19.757 -15.768 1.00 49.69 126 LEU A C 1
ATOM 1005 O O . LEU A 1 126 ? 50.384 -20.107 -14.628 1.00 49.69 126 LEU A O 1
ATOM 1009 N N . GLN A 1 127 ? 50.452 -20.476 -16.837 1.00 49.12 127 GLN A N 1
ATOM 1010 C CA . GLN A 1 127 ? 51.224 -21.725 -16.716 1.00 49.12 127 GLN A CA 1
ATOM 1011 C C . GLN A 1 127 ? 52.720 -21.513 -16.413 1.00 49.12 127 GLN A C 1
ATOM 1013 O O . GLN A 1 127 ? 53.344 -22.395 -15.829 1.00 49.12 127 GLN A O 1
ATOM 1018 N N . HIS A 1 128 ? 53.301 -20.361 -16.768 1.00 52.59 128 HIS A N 1
ATOM 1019 C CA . HIS A 1 128 ? 54.732 -20.074 -16.553 1.00 52.59 128 HIS A CA 1
ATOM 1020 C C . HIS A 1 128 ? 55.008 -19.052 -15.433 1.00 52.59 128 HIS A C 1
ATOM 1022 O O . HIS A 1 128 ? 56.168 -18.766 -15.138 1.00 52.59 128 HIS A O 1
ATOM 1028 N N . GLY A 1 129 ? 53.967 -18.491 -14.806 1.00 53.47 129 GLY A N 1
ATOM 1029 C CA . GLY A 1 129 ? 54.077 -17.298 -13.963 1.00 53.47 129 GLY A CA 1
ATOM 1030 C C . GLY A 1 129 ? 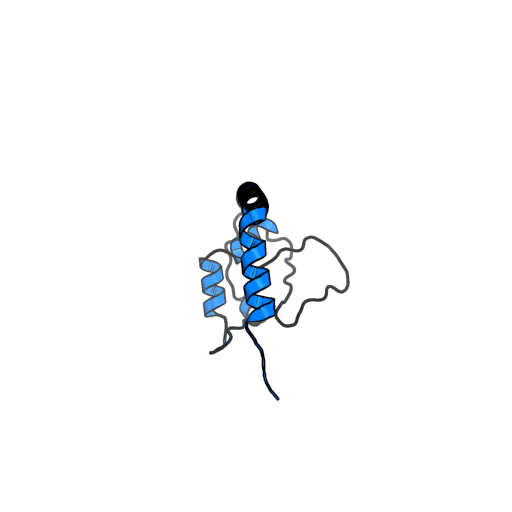54.107 -17.494 -12.448 1.00 53.47 129 GLY A C 1
ATOM 1031 O O . GLY A 1 129 ? 54.259 -16.498 -11.750 1.00 53.47 129 GLY A O 1
ATOM 1032 N N . ILE A 1 130 ? 53.967 -18.709 -11.901 1.00 48.66 130 ILE A N 1
ATOM 1033 C CA . ILE A 1 130 ? 54.060 -18.915 -10.443 1.00 48.66 130 ILE A CA 1
ATOM 1034 C C . ILE A 1 130 ? 54.766 -20.237 -10.114 1.00 48.66 130 ILE A C 1
ATOM 1036 O O . ILE A 1 130 ? 54.152 -21.240 -9.760 1.00 48.66 130 ILE A O 1
ATOM 1040 N N . GLY A 1 131 ? 56.096 -20.223 -10.194 1.00 45.03 131 GLY A N 1
ATOM 1041 C CA . GLY A 1 131 ? 56.929 -21.188 -9.485 1.00 45.03 131 GLY A CA 1
ATOM 1042 C C . GLY A 1 131 ? 57.040 -20.797 -8.011 1.00 45.03 131 GLY A C 1
ATOM 1043 O O . GLY A 1 131 ? 57.940 -20.045 -7.648 1.00 45.03 131 GLY A O 1
ATOM 1044 N N . PHE A 1 132 ? 56.160 -21.317 -7.152 1.00 41.91 132 PHE A N 1
ATOM 1045 C CA . PHE A 1 132 ? 56.457 -21.395 -5.719 1.00 41.91 132 PHE A CA 1
ATOM 1046 C C . PHE A 1 132 ? 57.462 -22.537 -5.516 1.00 41.91 132 PHE A C 1
ATOM 1048 O O . PHE A 1 132 ? 57.102 -23.712 -5.556 1.00 41.91 132 PHE A O 1
ATOM 1055 N N . ARG A 1 133 ? 58.746 -22.188 -5.346 1.00 36.47 133 ARG A N 1
ATOM 1056 C CA . ARG A 1 133 ? 59.711 -23.081 -4.691 1.00 36.47 133 ARG A CA 1
ATOM 1057 C C . ARG A 1 133 ? 59.264 -23.270 -3.238 1.00 36.47 133 ARG A C 1
ATOM 1059 O O . ARG A 1 133 ? 58.888 -22.289 -2.596 1.00 36.47 133 ARG A O 1
ATOM 1066 N N . GLY A 1 134 ? 59.257 -24.530 -2.801 1.00 40.22 134 GLY A N 1
ATOM 1067 C CA . GLY A 1 134 ? 59.002 -24.936 -1.418 1.00 40.22 134 GLY A CA 1
ATOM 1068 C C . GLY A 1 134 ? 60.148 -24.639 -0.467 1.00 40.22 134 GLY A C 1
ATOM 1069 O O . GLY A 1 134 ? 61.151 -24.027 -0.903 1.00 40.22 134 GLY A O 1
#

Radius of gyration: 26.66 Å; chains: 1; bounding box: 77×34×50 Å

Foldseek 3Di:
DDDADPDDDPPDDDDPQDDDDDDPPLADRLLVRVQCVDPVQVVQQQVQFDDDPDTHHDPVSNVVGDTDRDDRVVSVVVSVVVVVVVVVVVVVVVVVVVVVVVVVVVVVVVVVVVCVPPVVVVVVCVVPPDDPDD

InterPro domains:
  IPR000055 Type I restriction modification DNA specificity domain [PF01420] (12-95)
  IPR044946 Type I restriction modification DNA specificity domain superfamily [G3DSA:3.90.220.20] (2-97)
  IPR052021 Type I restriction system S subunit [PTHR30408] (10-95)